Protein AF-A0A399FW21-F1 (afdb_monomer_lite)

Foldseek 3Di:
DDDDPPPDPPPDPPAFFEAEAEDQDPPVDQWDWDADPRHIYIYGHQQDFQLNVLVCCVPPPDPVVLVLCCQLLVQARSVDPPRGDPPGDRRDGPDPVSNVVSCVVVSHPYDPHDD

Radius of gyration: 17.46 Å; chains: 1; bounding box: 30×55×52 Å

Secondary structure (DSSP, 8-state):
----------------EEEEEEE---TT-SEEEEEETTEEEEEEETT-BHHHHHHHHHHHS-HHHHHHHHHHHT---TTSTT-S-TT--TTSBPPHHHHHHHHHTTSS-------

Structure (mmCIF, N/CA/C/O backbone):
data_AF-A0A399FW21-F1
#
_entry.id   AF-A0A399FW21-F1
#
loop_
_atom_site.group_PDB
_atom_site.id
_atom_site.type_symbol
_atom_site.label_atom_id
_atom_site.label_alt_id
_atom_site.label_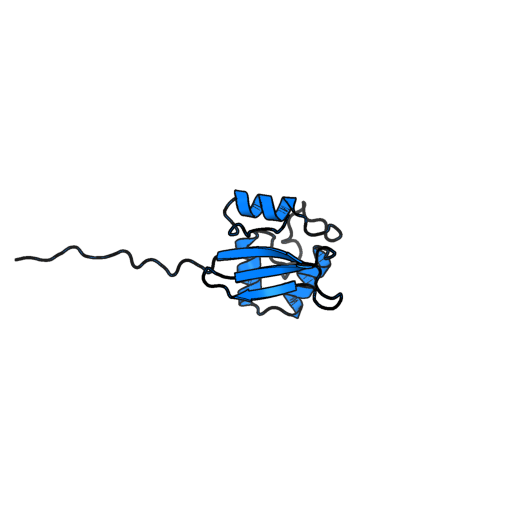comp_id
_atom_site.label_asym_id
_atom_site.label_entity_id
_atom_site.label_seq_id
_atom_site.pdbx_PDB_ins_code
_atom_site.Cartn_x
_atom_site.Cartn_y
_atom_site.Cartn_z
_atom_site.occupancy
_atom_site.B_iso_or_equiv
_atom_site.auth_seq_id
_atom_site.auth_comp_id
_atom_site.auth_asym_id
_atom_site.auth_atom_id
_atom_site.pdbx_PDB_model_num
ATOM 1 N N . MET A 1 1 ? 1.334 40.247 40.425 1.00 42.97 1 MET A N 1
ATOM 2 C CA . MET A 1 1 ? 1.085 40.407 38.975 1.00 42.97 1 MET A CA 1
ATOM 3 C C . MET A 1 1 ? 2.023 39.430 38.269 1.00 42.97 1 MET A C 1
ATOM 5 O O . MET A 1 1 ? 3.168 39.774 38.052 1.00 42.97 1 MET A O 1
ATOM 9 N N . SER A 1 2 ? 1.764 38.124 38.206 1.00 44.47 2 SER A N 1
ATOM 10 C CA . SER A 1 2 ? 0.692 37.383 37.513 1.00 44.47 2 SER A CA 1
ATOM 11 C C . SER A 1 2 ? 0.741 37.533 35.991 1.00 44.47 2 SER A C 1
ATOM 13 O O . SER A 1 2 ? -0.041 38.279 35.414 1.00 44.47 2 SER A O 1
ATOM 15 N N . THR A 1 3 ? 1.625 36.771 35.352 1.00 56.78 3 THR A N 1
ATOM 16 C CA . THR A 1 3 ? 1.476 36.315 33.963 1.00 56.78 3 THR A CA 1
ATOM 17 C C . THR A 1 3 ? 1.719 34.801 33.951 1.00 56.78 3 THR A C 1
ATOM 19 O O . THR A 1 3 ? 2.773 34.359 34.406 1.00 56.78 3 THR A O 1
ATOM 22 N N . PRO A 1 4 ? 0.749 33.970 33.526 1.00 50.66 4 PRO A N 1
ATOM 23 C CA . PRO A 1 4 ? 0.941 32.526 33.482 1.00 50.66 4 PRO A CA 1
ATOM 24 C C . PRO A 1 4 ? 1.743 32.131 32.230 1.00 50.66 4 PRO A C 1
ATOM 26 O O . PRO A 1 4 ? 1.442 32.619 31.138 1.00 50.66 4 PRO A O 1
ATOM 29 N N . PRO A 1 5 ? 2.716 31.207 32.326 1.00 53.09 5 PRO A N 1
ATOM 30 C CA . PRO A 1 5 ? 3.346 30.605 31.163 1.00 53.09 5 PRO A CA 1
ATOM 31 C C . PRO A 1 5 ? 2.470 29.434 30.710 1.00 53.09 5 PRO A C 1
ATOM 33 O O . PRO A 1 5 ? 2.707 28.285 31.070 1.00 53.09 5 PRO A O 1
ATOM 36 N N . HIS A 1 6 ? 1.395 29.705 29.975 1.00 48.47 6 HIS A N 1
ATOM 37 C CA . HIS A 1 6 ? 0.551 28.654 29.393 1.00 48.47 6 HIS A CA 1
ATOM 38 C C . HIS A 1 6 ? 0.570 28.738 27.871 1.00 48.47 6 HIS A C 1
ATOM 40 O O . HIS A 1 6 ? -0.436 28.975 27.211 1.00 48.47 6 HIS A O 1
ATOM 46 N N . GLY A 1 7 ? 1.751 28.495 27.305 1.00 39.47 7 GLY A N 1
ATOM 47 C CA . GLY A 1 7 ? 1.857 27.957 25.958 1.00 39.47 7 GLY A CA 1
ATOM 48 C C . GLY A 1 7 ? 1.716 26.443 26.039 1.00 39.47 7 GLY A C 1
ATOM 49 O O . GLY A 1 7 ? 2.719 25.738 26.083 1.00 39.47 7 GLY A O 1
ATOM 50 N N . HIS A 1 8 ? 0.483 25.930 26.098 1.00 46.22 8 HIS A N 1
ATOM 51 C CA . HIS A 1 8 ? 0.253 24.525 25.766 1.00 46.22 8 HIS A CA 1
ATOM 52 C C . HIS A 1 8 ? 0.874 24.279 24.382 1.00 46.22 8 HIS A C 1
ATOM 54 O O . HIS A 1 8 ? 0.539 25.026 23.454 1.00 46.22 8 HIS A O 1
ATOM 60 N N . PRO A 1 9 ? 1.745 23.270 24.194 1.00 44.41 9 PRO A N 1
ATOM 61 C CA . PRO A 1 9 ? 2.100 22.859 22.851 1.00 44.41 9 PRO A CA 1
ATOM 62 C C . PRO A 1 9 ? 0.785 22.459 22.190 1.00 44.41 9 PRO A C 1
ATOM 64 O O . PRO A 1 9 ? 0.135 21.503 22.619 1.00 44.41 9 PRO A O 1
ATOM 67 N N . ARG A 1 10 ? 0.340 23.244 21.199 1.00 46.41 10 ARG A N 1
ATOM 68 C CA . ARG A 1 10 ? -0.732 22.825 20.299 1.00 46.41 10 ARG A CA 1
ATOM 69 C C . ARG A 1 10 ? -0.277 21.474 19.786 1.00 46.41 10 ARG A C 1
ATOM 71 O O . ARG A 1 10 ? 0.714 21.409 19.066 1.00 46.41 10 ARG A O 1
ATOM 78 N N . ALA A 1 11 ? -0.929 20.407 20.240 1.00 44.94 11 ALA A N 1
ATOM 79 C CA . ALA A 1 11 ? -0.711 19.092 19.686 1.00 44.94 11 ALA A CA 1
ATOM 80 C C . ALA A 1 11 ? -0.946 19.256 18.188 1.00 44.94 11 ALA A C 1
ATOM 82 O O . ALA A 1 11 ? -2.081 19.496 17.770 1.00 44.94 11 ALA A O 1
ATOM 83 N N . SER A 1 12 ? 0.136 19.238 17.403 1.00 45.28 12 SER A N 1
ATOM 84 C CA . SER A 1 12 ? 0.043 19.177 15.953 1.00 45.28 12 SER A CA 1
ATOM 85 C C . SER A 1 12 ? -0.994 18.106 15.638 1.00 45.28 12 SER A C 1
ATOM 87 O O . SER A 1 12 ? -0.972 17.068 16.317 1.00 45.28 12 SER A O 1
ATOM 89 N N . PRO A 1 13 ? -1.930 18.338 14.700 1.00 45.75 13 PRO A N 1
ATOM 90 C CA . PRO A 1 13 ? -2.854 17.293 14.296 1.00 45.75 13 PRO A CA 1
ATOM 91 C C . PRO A 1 13 ? -1.994 16.078 13.975 1.00 45.75 13 PRO A C 1
ATOM 93 O O . PRO A 1 13 ? -1.162 16.131 13.071 1.00 45.75 13 PRO A O 1
ATOM 96 N N . ARG A 1 14 ? -2.087 15.040 14.820 1.00 56.56 14 ARG A N 1
ATOM 97 C CA . ARG A 1 14 ? -1.310 13.821 14.618 1.00 56.56 14 ARG A CA 1
ATOM 98 C C . ARG A 1 14 ? -1.645 13.392 13.192 1.00 56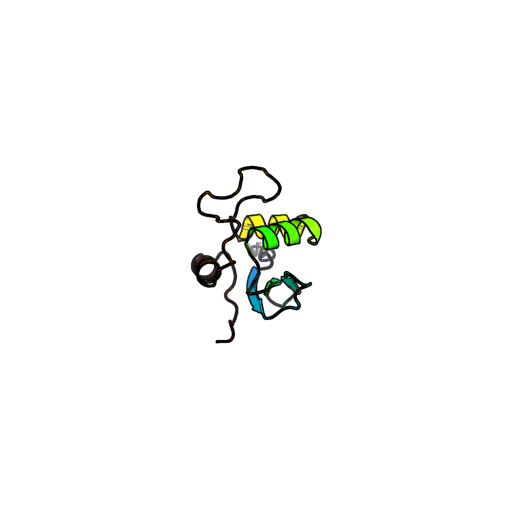.56 14 ARG A C 1
ATOM 100 O O . ARG A 1 14 ? -2.844 13.288 12.908 1.00 56.56 14 ARG A O 1
ATOM 107 N N . PRO A 1 15 ? -0.651 13.235 12.300 1.00 55.50 15 PRO A N 1
ATOM 108 C CA . PRO A 1 15 ? -0.935 12.875 10.922 1.00 55.50 15 PRO A CA 1
ATOM 109 C C . PRO A 1 15 ? -1.834 11.634 10.929 1.00 55.50 15 PRO A C 1
ATOM 111 O O . PRO A 1 15 ? -1.683 10.791 11.825 1.00 55.50 15 PRO A O 1
ATOM 114 N N . PRO A 1 16 ? -2.824 11.552 10.020 1.00 55.81 16 PRO A N 1
ATOM 115 C CA . PRO A 1 16 ? -3.716 10.406 9.963 1.00 55.81 16 PRO A CA 1
ATOM 116 C C . PRO A 1 16 ? -2.853 9.156 9.848 1.00 55.81 16 PRO A C 1
ATOM 118 O O . PRO A 1 16 ? -2.096 8.999 8.895 1.00 55.81 16 PRO A O 1
ATOM 121 N N . ARG A 1 17 ? -2.915 8.301 10.867 1.00 78.12 17 ARG A N 1
ATOM 122 C CA . ARG A 1 17 ? -2.058 7.127 10.924 1.00 78.12 17 ARG A CA 1
ATOM 123 C C . ARG A 1 17 ? -2.598 6.097 9.938 1.00 78.12 17 ARG A C 1
ATOM 125 O O . ARG A 1 17 ? -3.785 5.769 9.964 1.00 78.12 17 ARG A O 1
ATOM 132 N N . LEU A 1 18 ? -1.743 5.663 9.027 1.00 83.56 18 LEU A N 1
ATOM 133 C CA . LEU A 1 18 ? -2.076 4.674 8.016 1.00 83.56 18 LEU A CA 1
ATOM 134 C C . LEU A 1 18 ? -2.035 3.277 8.636 1.00 83.56 18 LEU A C 1
ATOM 136 O O . LEU A 1 18 ? -1.110 2.980 9.379 1.00 83.56 18 LEU A O 1
ATOM 140 N N . SER A 1 19 ? -2.987 2.422 8.299 1.00 86.31 19 SER A N 1
ATOM 141 C CA . SER A 1 19 ? -2.955 0.982 8.542 1.00 86.31 19 SER A CA 1
ATOM 142 C C . SER A 1 19 ? -3.126 0.253 7.218 1.00 86.31 19 SER A C 1
ATOM 144 O O . SER A 1 19 ? -3.799 0.759 6.317 1.00 86.31 19 SER A O 1
ATOM 146 N N . ILE A 1 20 ? -2.547 -0.939 7.102 1.00 86.06 20 ILE A N 1
ATOM 147 C CA . ILE A 1 20 ? -2.677 -1.787 5.916 1.00 86.06 20 ILE A CA 1
ATOM 148 C C . ILE A 1 20 ? -3.176 -3.156 6.357 1.00 86.06 20 ILE A C 1
ATOM 150 O O . ILE A 1 20 ? -2.726 -3.685 7.367 1.00 86.06 20 ILE A O 1
ATOM 154 N N . THR A 1 21 ? -4.117 -3.721 5.614 1.00 86.19 21 THR A N 1
ATOM 155 C CA . THR A 1 21 ? -4.579 -5.096 5.807 1.00 86.19 21 THR A CA 1
ATOM 156 C C . THR A 1 21 ? -4.875 -5.736 4.461 1.00 86.19 21 THR A C 1
ATOM 158 O O . THR A 1 21 ? -5.023 -5.026 3.463 1.00 86.19 21 THR A O 1
ATOM 161 N N . TYR A 1 22 ? -5.000 -7.059 4.432 1.00 83.94 22 TYR A N 1
ATOM 162 C CA . TYR A 1 22 ? -5.469 -7.761 3.247 1.00 83.94 22 TYR A CA 1
ATOM 163 C C . TYR A 1 22 ? -6.919 -8.213 3.374 1.00 83.94 22 TYR A C 1
ATOM 165 O O . TYR A 1 22 ? -7.442 -8.422 4.468 1.00 83.94 22 TYR A O 1
ATOM 173 N N . SER A 1 23 ? -7.583 -8.342 2.230 1.00 80.81 23 SER A N 1
ATOM 174 C CA . SER A 1 23 ? -8.924 -8.913 2.137 1.00 80.81 23 SER A CA 1
ATOM 175 C C . SER A 1 23 ? -9.131 -9.548 0.760 1.00 80.81 23 SER A C 1
ATOM 177 O O . SER A 1 23 ? -8.528 -9.079 -0.218 1.00 80.81 23 SER A O 1
ATOM 179 N N . PRO A 1 24 ? -9.999 -10.571 0.635 1.00 79.06 24 PRO A N 1
ATOM 180 C CA . PRO A 1 24 ? -10.448 -11.096 -0.651 1.00 79.06 24 PRO A CA 1
ATOM 181 C C . PRO A 1 24 ? -11.358 -10.080 -1.362 1.00 79.06 24 PRO A C 1
ATOM 183 O O . PRO A 1 24 ? -12.576 -10.235 -1.452 1.00 79.06 24 PRO A O 1
ATOM 186 N N . LEU A 1 25 ? -10.755 -8.998 -1.854 1.00 82.69 25 LEU A N 1
ATOM 187 C CA . LEU A 1 25 ? -11.430 -7.993 -2.665 1.00 82.69 25 LEU A CA 1
ATOM 188 C C . LEU A 1 25 ? -11.764 -8.559 -4.055 1.00 82.69 25 LEU A C 1
ATOM 190 O O . LEU A 1 25 ? -11.021 -9.405 -4.568 1.00 82.69 25 LEU A O 1
ATOM 194 N N . PRO A 1 26 ? -12.838 -8.072 -4.706 1.00 82.44 26 PRO A N 1
ATOM 195 C CA . PRO A 1 26 ? -13.160 -8.461 -6.072 1.00 82.44 26 PRO A CA 1
ATOM 196 C C . PRO A 1 26 ? -11.967 -8.282 -7.033 1.00 82.44 26 PRO A C 1
ATOM 198 O O . PRO A 1 26 ? -11.172 -7.355 -6.861 1.00 82.44 26 PRO A O 1
ATOM 201 N N . PRO A 1 27 ? -11.851 -9.087 -8.107 1.00 78.31 27 PRO A N 1
ATOM 202 C CA . PRO A 1 27 ? -10.732 -9.001 -9.056 1.00 78.31 27 PRO A CA 1
ATOM 203 C C . PRO A 1 27 ? -10.557 -7.631 -9.732 1.00 78.31 27 PRO A C 1
ATOM 205 O O . PRO A 1 27 ? -9.467 -7.294 -10.187 1.00 78.31 27 PRO A O 1
ATOM 208 N N . CYS A 1 28 ? -11.609 -6.817 -9.786 1.00 80.50 28 CYS A N 1
ATOM 209 C CA . CYS A 1 28 ? -11.557 -5.466 -10.345 1.00 80.50 28 CYS A CA 1
ATOM 210 C C . CYS A 1 28 ? -11.171 -4.393 -9.313 1.00 80.50 28 CYS A C 1
ATOM 212 O O . CYS A 1 28 ? -10.967 -3.244 -9.688 1.00 80.50 28 CYS A O 1
ATOM 214 N N . VAL A 1 29 ? -11.079 -4.748 -8.026 1.00 82.38 29 VAL A N 1
ATOM 215 C CA . VAL A 1 29 ? -10.773 -3.828 -6.925 1.00 82.38 29 VAL A CA 1
ATOM 216 C C . VAL A 1 29 ? -9.392 -4.182 -6.360 1.00 82.38 29 VAL A C 1
ATOM 218 O O . VAL A 1 29 ? -9.266 -5.149 -5.607 1.00 82.38 29 VAL A O 1
ATOM 221 N N . PRO A 1 30 ? -8.330 -3.450 -6.740 1.00 81.12 30 PRO A N 1
ATOM 222 C CA . PRO A 1 30 ? -6.974 -3.735 -6.272 1.00 81.12 30 PRO A CA 1
ATOM 223 C C . PRO A 1 30 ? -6.783 -3.359 -4.797 1.00 81.12 30 PRO A C 1
ATOM 225 O O . PRO A 1 30 ? -6.136 -4.089 -4.049 1.00 81.12 30 PRO A O 1
ATOM 228 N N . PHE A 1 31 ? -7.383 -2.250 -4.363 1.00 84.94 31 PHE A N 1
ATOM 229 C CA . PHE A 1 31 ? -7.374 -1.812 -2.975 1.00 84.94 31 PHE A CA 1
ATOM 230 C C . PHE A 1 31 ? -8.643 -1.028 -2.628 1.00 84.94 31 PHE A C 1
ATOM 232 O O . PHE A 1 31 ? -9.364 -0.555 -3.508 1.00 84.94 31 PHE A O 1
ATOM 239 N N . LEU A 1 32 ? -8.894 -0.863 -1.333 1.00 86.81 32 LEU A N 1
ATOM 240 C CA . LEU A 1 32 ? -9.996 -0.077 -0.792 1.00 86.81 32 LEU A CA 1
ATOM 241 C C . LEU A 1 32 ? -9.464 0.836 0.314 1.00 86.81 32 LEU A C 1
ATOM 243 O O . LEU A 1 32 ? -8.844 0.367 1.268 1.00 86.81 32 LEU A O 1
ATOM 247 N N . LEU A 1 33 ? -9.696 2.142 0.181 1.00 86.69 33 LEU A N 1
ATOM 248 C CA . LEU A 1 33 ? -9.299 3.133 1.177 1.00 86.69 33 LEU A CA 1
ATOM 249 C C . LEU A 1 33 ? -10.489 3.459 2.081 1.00 86.69 33 LEU A C 1
ATOM 251 O O . LEU A 1 33 ? -11.507 3.971 1.620 1.00 86.69 33 LEU A O 1
ATOM 255 N N . THR A 1 34 ? -10.350 3.190 3.375 1.00 86.06 34 THR A N 1
ATOM 256 C CA . THR A 1 34 ? -11.396 3.441 4.372 1.00 86.06 34 THR A CA 1
ATOM 257 C C . THR A 1 34 ? -10.902 4.436 5.410 1.00 86.06 34 THR A C 1
ATOM 259 O O . THR A 1 34 ? -9.850 4.250 6.021 1.00 86.06 34 THR A O 1
ATOM 262 N N . ARG A 1 35 ? -11.673 5.497 5.654 1.00 82.69 35 ARG A N 1
ATOM 263 C CA . ARG A 1 35 ? -11.399 6.426 6.756 1.00 82.69 35 ARG A CA 1
ATOM 264 C C . ARG A 1 35 ? -11.926 5.839 8.064 1.00 82.69 35 ARG A C 1
ATOM 266 O O . ARG A 1 35 ? -13.070 5.404 8.132 1.00 82.69 35 ARG A O 1
ATOM 273 N N . HIS A 1 36 ? -11.112 5.865 9.112 1.00 76.56 36 HIS A N 1
ATOM 274 C CA . HIS A 1 36 ? -11.458 5.362 10.439 1.00 76.56 36 HIS A CA 1
ATOM 275 C C . HIS A 1 36 ? -11.163 6.417 11.520 1.00 76.56 36 HIS A C 1
ATOM 277 O O . HIS A 1 36 ? -10.433 7.379 11.281 1.00 76.56 36 HIS A O 1
ATOM 283 N N . ARG A 1 37 ? -11.690 6.237 12.743 1.00 72.31 37 ARG A N 1
ATOM 284 C CA . ARG A 1 37 ? -11.525 7.197 13.861 1.00 72.31 37 ARG A CA 1
ATOM 285 C C . ARG A 1 37 ? -10.064 7.495 14.234 1.00 72.31 37 ARG A C 1
ATOM 287 O O . ARG A 1 37 ? -9.799 8.491 14.894 1.00 72.31 37 ARG A O 1
ATOM 294 N N . TYR A 1 38 ? -9.136 6.630 13.824 1.00 72.00 38 TYR A N 1
ATOM 295 C CA . TYR A 1 38 ? -7.705 6.723 14.132 1.00 72.00 38 TYR A CA 1
ATOM 296 C C . TYR A 1 38 ? -6.815 7.064 12.931 1.00 72.00 38 TYR A C 1
ATOM 298 O O . TYR A 1 38 ? -5.611 7.234 13.109 1.00 72.00 38 TYR A O 1
ATOM 306 N N . GLY A 1 39 ? -7.386 7.192 11.731 1.00 81.81 39 GLY A N 1
ATOM 307 C CA . GLY A 1 39 ? -6.621 7.454 10.517 1.00 81.81 39 GLY A CA 1
ATOM 308 C C . GLY A 1 39 ? -7.233 6.793 9.290 1.00 81.81 39 GLY A C 1
ATOM 309 O O . GLY A 1 39 ? -8.446 6.864 9.086 1.00 81.81 39 GLY A O 1
ATOM 310 N N . MET A 1 40 ? -6.398 6.176 8.462 1.00 86.50 40 MET A N 1
ATOM 311 C CA . MET A 1 40 ? -6.817 5.556 7.204 1.00 86.50 40 MET A CA 1
ATOM 312 C C . MET A 1 40 ? -6.401 4.097 7.159 1.00 86.50 40 MET A C 1
ATOM 314 O O . MET A 1 40 ? -5.289 3.761 7.540 1.00 86.50 40 MET A O 1
ATOM 318 N N . LEU A 1 41 ? -7.293 3.244 6.674 1.00 87.06 41 LEU A N 1
ATOM 319 C CA . LEU A 1 41 ? -7.034 1.838 6.417 1.00 87.06 41 LEU A CA 1
ATOM 320 C C . LEU A 1 41 ? -6.983 1.614 4.910 1.00 87.06 41 LEU A C 1
ATOM 322 O O . LEU A 1 41 ? -7.955 1.909 4.211 1.00 87.06 41 LEU A O 1
ATOM 326 N N . ILE A 1 42 ? -5.882 1.053 4.427 1.00 87.44 42 ILE A N 1
ATOM 327 C CA . ILE A 1 42 ? -5.786 0.502 3.080 1.00 87.44 42 ILE A CA 1
ATOM 328 C C . ILE A 1 42 ? -6.001 -0.997 3.175 1.00 87.44 42 ILE A C 1
ATOM 330 O O . ILE A 1 42 ? -5.226 -1.719 3.793 1.00 87.44 42 ILE A O 1
ATOM 334 N N . THR A 1 43 ? -7.071 -1.460 2.548 1.00 88.06 43 THR A N 1
ATOM 335 C CA . THR A 1 43 ? -7.304 -2.884 2.332 1.00 88.06 43 THR A CA 1
ATOM 336 C C . THR A 1 43 ? -6.743 -3.242 0.968 1.00 88.06 43 THR A C 1
ATOM 338 O O . THR A 1 43 ? -7.248 -2.744 -0.033 1.00 88.06 43 THR A O 1
ATOM 341 N N . VAL A 1 44 ? -5.701 -4.061 0.913 1.00 85.69 44 VAL A N 1
ATOM 342 C CA . VAL A 1 44 ? -5.064 -4.519 -0.327 1.00 85.69 44 VAL A CA 1
ATOM 343 C C . VAL A 1 44 ? -5.613 -5.897 -0.687 1.00 85.69 44 VAL A C 1
ATOM 345 O O . VAL A 1 44 ? -5.896 -6.717 0.186 1.00 85.69 44 VAL A O 1
ATOM 348 N N . ARG A 1 45 ? -5.776 -6.187 -1.976 1.00 84.81 45 ARG A N 1
ATOM 349 C CA . ARG A 1 45 ? -6.111 -7.544 -2.414 1.00 84.81 45 ARG A CA 1
ATOM 350 C C . ARG A 1 45 ? -4.907 -8.474 -2.228 1.00 84.81 45 ARG A C 1
ATOM 352 O O . ARG A 1 45 ? -3.824 -8.174 -2.709 1.00 84.81 45 ARG A O 1
ATOM 359 N N . GLU A 1 46 ? -5.106 -9.639 -1.618 1.00 77.69 46 GLU A N 1
ATOM 360 C CA . GLU A 1 46 ? -4.031 -10.615 -1.324 1.00 77.69 46 GLU A CA 1
ATOM 361 C C . GLU A 1 46 ? -3.231 -11.086 -2.550 1.00 77.69 46 GLU A C 1
ATOM 363 O O . GLU A 1 46 ? -2.070 -11.475 -2.446 1.00 77.69 46 GLU A O 1
ATOM 368 N N . SER A 1 47 ? -3.846 -11.077 -3.733 1.00 79.06 47 SER A N 1
ATOM 369 C CA . SER A 1 47 ? -3.200 -11.496 -4.979 1.00 79.06 47 SER A CA 1
ATOM 370 C C . SER A 1 47 ? -2.460 -10.374 -5.709 1.00 79.06 47 SER A C 1
ATOM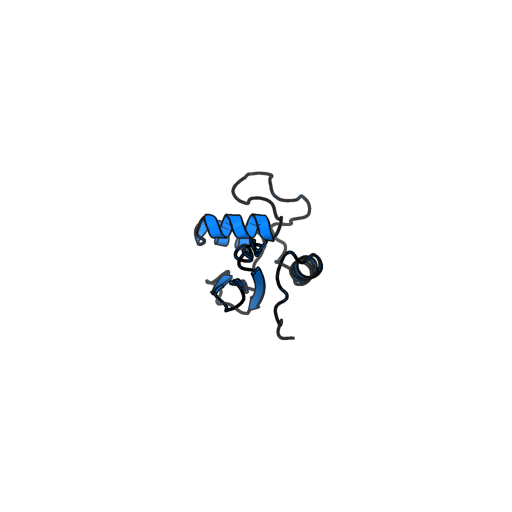 372 O O . SER A 1 47 ? -1.949 -10.613 -6.801 1.00 79.06 47 SER A O 1
ATOM 374 N N . LEU A 1 48 ? -2.446 -9.158 -5.159 1.00 80.06 48 LEU A N 1
ATOM 375 C CA . LEU A 1 48 ? -1.905 -7.983 -5.829 1.00 80.06 48 LEU A CA 1
ATOM 376 C C . LEU A 1 48 ? -0.372 -7.986 -5.791 1.00 80.06 48 LEU A C 1
ATOM 378 O O . LEU A 1 48 ? 0.236 -8.094 -4.723 1.00 80.06 48 LEU A O 1
ATOM 382 N N . THR A 1 49 ? 0.248 -7.845 -6.961 1.00 83.62 49 THR A N 1
ATOM 383 C CA . THR A 1 49 ? 1.697 -7.621 -7.060 1.00 83.62 49 THR A CA 1
ATOM 384 C C . THR A 1 49 ? 2.042 -6.162 -6.778 1.00 83.62 49 THR A C 1
ATOM 386 O O . THR A 1 49 ? 1.181 -5.284 -6.898 1.00 83.62 49 THR A O 1
ATOM 389 N N . TYR A 1 50 ? 3.299 -5.872 -6.441 1.00 76.44 50 TYR A N 1
ATOM 390 C CA . TYR A 1 50 ? 3.758 -4.491 -6.266 1.00 76.44 50 TYR A CA 1
ATOM 391 C C . TYR A 1 50 ? 3.542 -3.645 -7.524 1.00 76.44 50 TYR A C 1
ATOM 393 O O . TYR A 1 50 ? 3.083 -2.509 -7.415 1.00 76.44 50 TYR A O 1
ATOM 401 N N . ALA A 1 51 ? 3.779 -4.195 -8.720 1.00 78.56 51 ALA A N 1
ATOM 402 C CA . ALA A 1 51 ? 3.505 -3.492 -9.974 1.00 78.56 51 ALA A CA 1
ATOM 403 C C . ALA A 1 51 ? 2.021 -3.124 -10.121 1.00 78.56 51 ALA A C 1
ATOM 405 O O . ALA A 1 51 ? 1.690 -1.988 -10.463 1.00 78.56 51 ALA A O 1
ATOM 406 N N . GLN A 1 52 ? 1.120 -4.061 -9.814 1.00 82.44 52 GLN A N 1
ATOM 407 C CA . GLN A 1 52 ? -0.322 -3.816 -9.864 1.00 82.44 52 GLN A CA 1
ATOM 408 C C . GLN A 1 52 ? -0.777 -2.827 -8.785 1.00 82.44 52 GLN A C 1
ATOM 410 O O . GLN A 1 52 ? -1.652 -2.003 -9.044 1.00 82.44 52 GLN A O 1
ATOM 415 N N . ALA A 1 53 ? -0.188 -2.888 -7.589 1.00 79.62 53 ALA A N 1
ATOM 416 C CA . ALA A 1 53 ? -0.456 -1.948 -6.507 1.00 79.62 53 ALA A CA 1
ATOM 417 C C . ALA A 1 53 ? -0.038 -0.527 -6.894 1.00 79.62 53 ALA A C 1
ATOM 419 O O . ALA A 1 53 ? -0.826 0.406 -6.759 1.00 79.62 53 ALA A O 1
ATOM 420 N N . THR A 1 54 ? 1.165 -0.379 -7.444 1.00 78.75 54 THR A N 1
ATOM 421 C CA . THR A 1 54 ? 1.692 0.887 -7.949 1.00 78.75 54 THR A CA 1
ATOM 422 C C . THR A 1 54 ? 0.820 1.460 -9.063 1.00 78.75 54 THR A C 1
ATOM 424 O O . THR A 1 54 ? 0.398 2.611 -8.968 1.00 78.75 54 THR A O 1
ATOM 427 N N . ASP A 1 55 ? 0.512 0.673 -10.099 1.00 82.81 55 ASP A N 1
ATOM 428 C CA . ASP A 1 55 ? -0.322 1.123 -11.222 1.00 82.81 55 ASP A CA 1
ATOM 429 C C . ASP A 1 55 ? -1.714 1.559 -10.742 1.00 82.81 55 ASP A C 1
ATOM 431 O O . ASP A 1 55 ? -2.209 2.625 -11.118 1.00 82.81 55 ASP A O 1
ATOM 435 N N . ALA A 1 56 ? -2.316 0.786 -9.836 1.00 81.75 56 ALA A N 1
ATOM 436 C CA . ALA A 1 56 ? -3.596 1.131 -9.239 1.00 81.75 56 ALA A CA 1
ATOM 437 C C . ALA A 1 56 ? -3.520 2.425 -8.411 1.00 81.75 56 ALA A C 1
ATOM 439 O O . ALA A 1 56 ? -4.401 3.278 -8.528 1.00 81.75 56 ALA A O 1
ATOM 440 N N . CYS A 1 57 ? -2.483 2.601 -7.589 1.00 80.69 57 CYS A N 1
ATOM 441 C CA . CYS A 1 57 ? -2.286 3.825 -6.814 1.00 80.69 57 CYS A CA 1
ATOM 442 C C . CYS A 1 57 ? -2.151 5.043 -7.734 1.00 80.69 57 CYS A C 1
ATOM 444 O O . CYS A 1 57 ? -2.838 6.039 -7.529 1.00 80.69 57 CYS A O 1
ATOM 446 N N . LEU A 1 58 ? -1.330 4.948 -8.780 1.00 80.50 58 LEU A N 1
ATOM 447 C CA . LEU A 1 58 ? -1.101 6.047 -9.717 1.00 80.50 58 LEU A CA 1
ATOM 448 C C . LEU A 1 58 ? -2.352 6.431 -10.514 1.00 80.50 58 LEU A C 1
ATOM 450 O O . LEU A 1 58 ? -2.577 7.613 -10.763 1.00 80.50 58 LEU A O 1
ATOM 454 N N . ARG A 1 59 ? -3.163 5.452 -10.930 1.00 82.56 59 ARG A N 1
ATOM 455 C CA . ARG A 1 59 ? -4.346 5.711 -11.768 1.00 82.56 59 ARG A CA 1
ATOM 456 C C . ARG A 1 59 ? -5.573 6.168 -10.980 1.00 82.56 59 ARG A C 1
ATOM 458 O O . ARG A 1 59 ? -6.361 6.947 -11.507 1.00 82.56 59 ARG A O 1
ATOM 465 N N . TRP A 1 60 ? -5.778 5.647 -9.770 1.00 80.06 60 TRP A N 1
ATOM 466 C CA . TRP A 1 60 ? -7.066 5.762 -9.068 1.00 80.06 60 TRP A CA 1
ATOM 467 C C . TRP A 1 60 ? -7.002 6.642 -7.823 1.00 80.06 60 TRP A C 1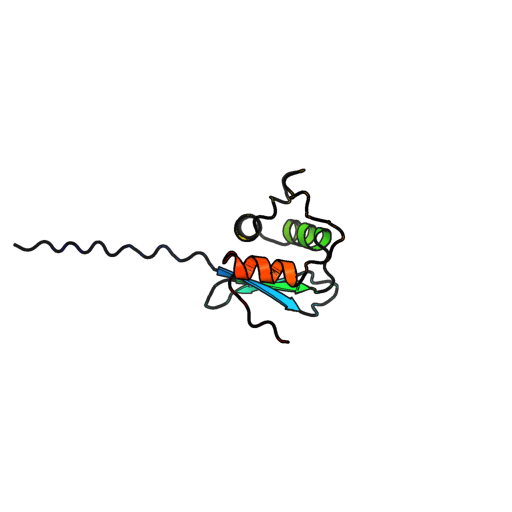
ATOM 469 O O . TRP A 1 60 ? -8.043 7.055 -7.309 1.00 80.06 60 TRP A O 1
ATOM 479 N N . MET A 1 61 ? -5.805 6.916 -7.306 1.00 83.69 61 MET A N 1
ATOM 480 C CA . MET A 1 61 ? -5.639 7.637 -6.053 1.00 83.69 61 MET A CA 1
ATOM 481 C C . MET A 1 61 ? -5.366 9.122 -6.291 1.00 83.69 61 MET A C 1
ATOM 483 O O . MET A 1 61 ? -4.707 9.515 -7.249 1.00 83.69 61 MET 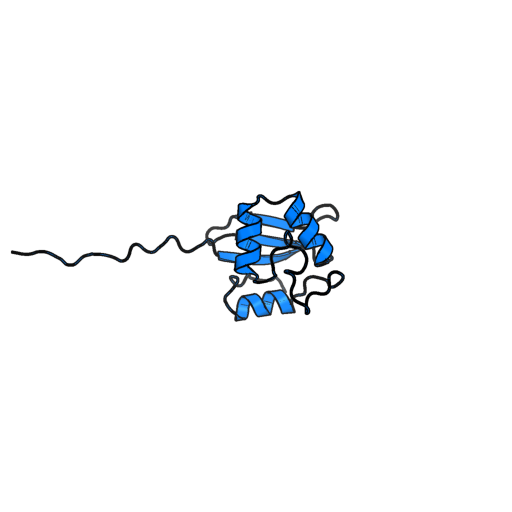A O 1
ATOM 487 N N . GLN A 1 62 ? -5.872 9.970 -5.395 1.00 81.50 62 GLN A N 1
ATOM 488 C CA . GLN A 1 62 ? -5.573 11.399 -5.451 1.00 81.50 62 GLN A CA 1
ATOM 489 C C . GLN A 1 62 ? -4.083 11.646 -5.160 1.00 81.50 62 GLN A C 1
ATOM 491 O O . GLN A 1 62 ? -3.536 10.976 -4.280 1.00 81.50 62 GLN A O 1
ATOM 496 N N . PRO A 1 63 ? -3.441 12.641 -5.802 1.00 79.19 63 PRO A N 1
ATOM 497 C CA . PRO A 1 63 ? -2.006 12.890 -5.652 1.00 79.19 63 PRO A CA 1
ATOM 498 C C . PRO A 1 63 ? -1.530 12.981 -4.195 1.00 79.19 63 PRO A C 1
ATOM 500 O O . PRO A 1 63 ? -0.586 12.296 -3.825 1.00 79.19 63 PRO A O 1
ATOM 503 N N . GLY A 1 64 ? -2.249 13.708 -3.331 1.00 78.38 64 GLY A N 1
ATOM 504 C CA . GLY A 1 64 ? -1.855 13.856 -1.923 1.00 78.38 64 GLY A CA 1
ATOM 505 C C . GLY A 1 64 ? -1.940 12.570 -1.087 1.00 78.38 64 GLY A C 1
ATOM 506 O O . GLY A 1 64 ? -1.284 12.459 -0.056 1.00 78.38 64 GLY A O 1
ATOM 507 N N . LEU A 1 65 ? -2.731 11.581 -1.517 1.00 77.12 65 LEU A N 1
ATOM 508 C CA . LEU A 1 65 ? -2.760 10.256 -0.889 1.00 77.12 65 LEU A CA 1
ATOM 509 C C . LEU A 1 65 ? -1.609 9.373 -1.383 1.00 77.12 65 LEU A C 1
ATOM 511 O O . LEU A 1 65 ? -1.083 8.584 -0.603 1.00 77.12 65 LEU A O 1
ATOM 515 N N . VAL A 1 66 ? -1.200 9.534 -2.646 1.00 81.12 66 VAL A N 1
ATOM 516 C CA . VAL A 1 66 ? 0.012 8.896 -3.178 1.00 81.12 66 VAL A CA 1
ATOM 517 C C . VAL A 1 66 ? 1.235 9.416 -2.430 1.00 81.12 66 VAL A C 1
ATOM 519 O O . VAL A 1 66 ? 2.027 8.608 -1.960 1.00 81.12 66 VAL A O 1
ATOM 522 N N . ASP A 1 67 ? 1.341 10.734 -2.239 1.00 81.12 67 ASP A N 1
ATOM 523 C CA . ASP A 1 67 ? 2.437 11.351 -1.480 1.00 81.12 67 ASP A CA 1
ATOM 524 C C . ASP A 1 67 ? 2.491 10.799 -0.048 1.00 81.12 67 ASP A C 1
ATOM 526 O O . ASP A 1 67 ? 3.529 10.312 0.397 1.00 81.12 67 ASP A O 1
ATOM 530 N N . LEU A 1 68 ? 1.342 10.753 0.640 1.00 78.62 68 LEU A N 1
ATOM 531 C CA . LEU A 1 68 ? 1.256 10.165 1.976 1.00 78.62 68 LEU A CA 1
ATOM 532 C C . LEU A 1 68 ? 1.721 8.703 1.997 1.00 78.62 68 LEU A C 1
ATOM 534 O O . LEU A 1 68 ? 2.388 8.294 2.947 1.00 78.62 68 LEU A O 1
ATOM 538 N N . LEU A 1 69 ? 1.359 7.901 0.994 1.00 79.00 69 LEU A N 1
ATOM 539 C CA . LEU A 1 69 ? 1.786 6.506 0.922 1.00 79.00 69 LEU A CA 1
ATOM 540 C C . LEU A 1 69 ? 3.282 6.372 0.691 1.00 79.00 69 LEU A C 1
ATOM 542 O O . LEU A 1 69 ? 3.921 5.572 1.367 1.00 79.00 69 LEU A O 1
ATOM 546 N N . VAL A 1 70 ? 3.838 7.151 -0.230 1.00 80.19 70 VAL A N 1
ATOM 547 C CA . VAL A 1 70 ? 5.276 7.155 -0.507 1.00 80.19 70 VAL A CA 1
ATOM 548 C C . VAL A 1 70 ? 6.051 7.512 0.758 1.00 80.19 70 VAL A C 1
ATOM 550 O O . VAL A 1 70 ? 6.955 6.767 1.142 1.00 80.19 70 VAL A O 1
ATOM 553 N N . ASP A 1 71 ? 5.638 8.573 1.453 1.00 79.12 71 ASP A N 1
ATOM 554 C CA . ASP A 1 71 ? 6.269 9.027 2.694 1.00 79.12 71 ASP A CA 1
ATOM 555 C C . ASP A 1 71 ? 6.143 7.989 3.814 1.00 79.12 71 ASP A C 1
ATOM 557 O O . ASP A 1 71 ? 7.111 7.680 4.513 1.00 79.12 71 ASP A O 1
ATOM 561 N N . THR A 1 72 ? 4.948 7.417 3.978 1.00 74.88 72 THR A N 1
ATOM 562 C CA . THR A 1 72 ? 4.670 6.469 5.063 1.00 74.88 72 THR A CA 1
ATOM 563 C C . THR A 1 72 ? 5.406 5.149 4.847 1.00 74.88 72 THR A C 1
ATOM 565 O O . THR A 1 72 ? 6.032 4.614 5.763 1.00 74.88 72 THR A O 1
ATOM 568 N N . LEU A 1 73 ? 5.353 4.612 3.630 1.00 74.69 73 LEU A N 1
ATOM 569 C CA . LEU A 1 73 ? 5.911 3.300 3.317 1.00 74.69 73 LEU A CA 1
ATOM 570 C C . LEU A 1 73 ? 7.418 3.370 3.047 1.00 74.69 73 LEU A C 1
ATOM 572 O O . LEU A 1 73 ? 8.107 2.373 3.238 1.00 74.69 73 LEU A O 1
ATOM 576 N N . GLY A 1 74 ? 7.946 4.535 2.655 1.00 71.88 74 GLY A N 1
ATOM 577 C CA . GLY A 1 74 ? 9.363 4.708 2.329 1.00 71.88 74 GLY A CA 1
ATOM 578 C C . GLY A 1 74 ? 9.795 3.878 1.123 1.00 71.88 74 GLY A C 1
ATOM 579 O O . GLY A 1 74 ? 10.892 3.338 1.111 1.00 71.88 74 GLY A O 1
ATOM 580 N N . VAL A 1 75 ? 8.904 3.714 0.145 1.00 69.44 75 VAL A N 1
ATOM 581 C CA . VAL A 1 75 ? 9.048 2.741 -0.954 1.00 69.44 75 VAL A CA 1
ATOM 582 C C . VAL A 1 75 ? 9.636 3.329 -2.237 1.00 69.44 75 VAL A C 1
ATOM 584 O O . VAL A 1 75 ? 9.845 2.611 -3.213 1.00 69.44 75 VAL A O 1
ATOM 587 N N . GLY A 1 76 ? 9.965 4.621 -2.212 1.00 72.06 76 GLY A N 1
ATOM 588 C CA . GLY A 1 76 ? 10.299 5.388 -3.407 1.00 72.06 76 GLY A CA 1
ATOM 589 C C . GLY A 1 76 ? 9.043 5.907 -4.104 1.00 72.06 76 GLY A C 1
ATOM 590 O O . GLY A 1 76 ? 7.962 5.330 -3.987 1.00 72.06 76 GLY A O 1
ATOM 591 N N . ASP A 1 77 ? 9.167 7.045 -4.788 1.00 78.38 77 ASP A N 1
ATOM 592 C CA . ASP A 1 77 ? 8.044 7.657 -5.497 1.00 78.38 77 ASP A CA 1
ATOM 593 C C . ASP A 1 77 ? 7.788 6.934 -6.829 1.00 78.38 77 ASP A C 1
ATOM 595 O O . ASP A 1 77 ? 8.597 7.080 -7.751 1.00 78.38 77 ASP A O 1
ATOM 599 N N . PRO A 1 78 ? 6.654 6.233 -6.999 1.00 73.38 78 PRO A N 1
ATOM 600 C CA . PRO A 1 78 ? 6.365 5.473 -8.208 1.00 73.38 78 PRO A CA 1
ATOM 601 C C . PRO A 1 78 ? 6.304 6.308 -9.495 1.00 73.38 78 PRO A C 1
ATOM 603 O O . PRO A 1 78 ? 6.365 5.750 -10.590 1.00 73.38 78 PRO A O 1
ATOM 606 N N . ARG A 1 79 ? 6.177 7.635 -9.387 1.00 77.50 79 ARG A N 1
ATOM 607 C CA . ARG A 1 79 ? 6.171 8.571 -10.522 1.00 77.50 79 ARG A CA 1
ATOM 608 C C . ARG A 1 79 ? 7.576 8.881 -11.035 1.00 77.50 79 ARG A C 1
ATOM 610 O O . ARG A 1 79 ? 7.714 9.373 -12.152 1.00 77.50 79 ARG A O 1
ATOM 617 N N . VAL A 1 80 ? 8.605 8.635 -10.223 1.00 80.62 80 VAL A N 1
ATOM 618 C CA . VAL A 1 80 ? 10.003 8.948 -10.532 1.00 80.62 80 VAL A CA 1
ATOM 619 C C . VAL A 1 80 ? 10.718 7.664 -10.964 1.00 80.62 80 VAL A C 1
ATOM 621 O O . VAL A 1 80 ? 10.925 6.774 -10.138 1.00 80.62 80 VAL A O 1
ATOM 624 N N . PRO A 1 81 ? 11.130 7.536 -12.238 1.00 73.00 81 PRO A N 1
ATOM 625 C CA . PRO A 1 81 ? 11.879 6.370 -12.693 1.00 73.00 81 PRO A CA 1
ATOM 626 C C . PRO A 1 81 ? 13.159 6.170 -11.869 1.00 73.00 81 PRO A C 1
ATOM 628 O O . PRO A 1 81 ? 13.950 7.097 -11.712 1.00 73.00 81 PRO A O 1
ATOM 631 N N . GLY A 1 82 ? 13.366 4.958 -11.346 1.00 70.19 82 GLY A N 1
ATOM 632 C CA . GLY A 1 82 ? 14.553 4.606 -10.555 1.00 70.19 82 GLY A CA 1
ATOM 633 C C . GLY A 1 82 ? 14.511 5.006 -9.075 1.00 70.19 82 GLY A C 1
ATOM 634 O O . GLY A 1 82 ? 15.493 4.792 -8.373 1.00 70.19 82 GLY A O 1
ATOM 635 N N . SER A 1 83 ? 13.398 5.557 -8.582 1.00 75.50 83 SER A N 1
ATOM 636 C CA . SER A 1 83 ? 13.208 5.846 -7.150 1.00 75.50 83 SER A CA 1
ATOM 637 C C . SER A 1 83 ? 12.929 4.594 -6.309 1.00 75.50 83 SER A C 1
ATOM 639 O O . SER A 1 83 ? 13.098 4.624 -5.091 1.00 75.50 83 SER A O 1
ATOM 641 N N . PHE A 1 84 ? 12.474 3.512 -6.950 1.00 69.00 84 PHE A N 1
ATOM 642 C CA . PHE A 1 84 ? 12.161 2.258 -6.285 1.00 69.00 84 PHE A CA 1
ATOM 643 C C . PHE A 1 84 ? 13.413 1.640 -5.688 1.00 69.00 84 PHE A C 1
ATOM 645 O O . PHE A 1 84 ? 14.477 1.587 -6.309 1.00 69.00 84 PHE A O 1
ATOM 652 N N . HIS A 1 85 ? 13.269 1.128 -4.473 1.00 66.25 85 HIS A N 1
ATOM 653 C CA . HIS A 1 85 ? 14.372 0.457 -3.823 1.00 66.25 85 HIS A CA 1
ATOM 654 C C . HIS A 1 85 ? 14.765 -0.839 -4.557 1.00 66.25 85 HIS A C 1
ATOM 656 O O . HIS A 1 85 ? 13.894 -1.589 -4.984 1.00 66.25 85 HIS A O 1
ATOM 662 N N . PRO A 1 86 ? 16.062 -1.189 -4.621 1.00 59.31 86 PRO A N 1
ATOM 663 C CA . PRO A 1 86 ? 16.543 -2.376 -5.339 1.00 59.31 86 PRO A CA 1
ATOM 664 C C . PRO A 1 86 ? 16.072 -3.720 -4.751 1.00 59.31 86 PRO A C 1
ATOM 666 O O . PRO A 1 86 ? 16.270 -4.757 -5.370 1.00 59.31 86 PRO A O 1
ATOM 669 N N . TRP A 1 87 ? 15.458 -3.718 -3.564 1.00 64.88 87 TRP A N 1
ATOM 670 C CA . TRP A 1 87 ? 14.827 -4.894 -2.952 1.00 64.88 87 TRP A CA 1
ATOM 671 C C . TRP A 1 87 ? 13.336 -5.040 -3.310 1.00 64.88 87 TRP A C 1
ATOM 673 O O . TRP A 1 87 ? 12.681 -5.956 -2.816 1.00 64.88 87 TRP A O 1
ATOM 683 N N . TRP A 1 88 ? 12.790 -4.146 -4.143 1.00 67.81 88 TRP A N 1
ATOM 684 C CA . TRP A 1 88 ? 11.439 -4.257 -4.688 1.00 67.81 88 TRP A CA 1
ATOM 685 C C . TRP A 1 88 ? 11.439 -5.119 -5.946 1.00 67.81 88 TRP A C 1
ATOM 687 O O . TRP A 1 88 ? 11.925 -4.705 -6.996 1.00 67.81 88 TRP A O 1
ATOM 697 N N . ASP A 1 89 ? 10.842 -6.300 -5.837 1.00 74.19 89 ASP A N 1
ATOM 698 C CA . ASP A 1 89 ? 10.482 -7.114 -6.991 1.00 74.19 89 ASP A CA 1
ATOM 699 C C . ASP A 1 89 ? 9.054 -6.732 -7.443 1.00 74.19 89 ASP A C 1
ATOM 701 O O . ASP A 1 89 ? 8.107 -6.903 -6.668 1.00 74.19 89 ASP A O 1
ATOM 705 N N . PRO A 1 90 ? 8.869 -6.180 -8.658 1.00 72.56 90 PRO A N 1
ATOM 706 C CA . PRO A 1 90 ? 7.558 -5.764 -9.161 1.00 72.56 90 PRO A CA 1
ATOM 707 C C . PRO A 1 90 ? 6.553 -6.919 -9.276 1.00 72.56 90 PRO A C 1
ATOM 709 O O . PRO A 1 90 ? 5.343 -6.680 -9.163 1.00 72.56 90 PRO A O 1
ATOM 712 N N . ASP A 1 91 ? 7.038 -8.146 -9.472 1.00 80.19 91 ASP A N 1
ATOM 713 C CA . ASP A 1 91 ? 6.220 -9.354 -9.588 1.00 80.19 91 ASP A CA 1
ATOM 714 C C . ASP A 1 91 ? 5.958 -10.014 -8.230 1.00 80.19 91 ASP A C 1
ATOM 716 O O . ASP A 1 91 ? 5.047 -10.842 -8.097 1.00 80.19 91 ASP A O 1
ATOM 720 N N . ALA A 1 92 ? 6.688 -9.609 -7.187 1.00 79.19 92 ALA A N 1
ATOM 721 C CA . ALA A 1 92 ? 6.395 -10.056 -5.840 1.00 79.19 92 ALA A CA 1
ATOM 722 C C . ALA A 1 92 ? 5.025 -9.538 -5.391 1.00 79.19 92 ALA A C 1
ATOM 724 O O . ALA A 1 92 ? 4.609 -8.402 -5.646 1.00 79.19 92 ALA A O 1
ATOM 725 N N . LYS A 1 93 ? 4.303 -10.405 -4.683 1.00 79.94 93 LYS A N 1
ATOM 726 C CA . LYS A 1 93 ? 3.093 -10.010 -3.969 1.00 79.94 93 LYS A CA 1
ATOM 727 C C . LYS A 1 93 ? 3.481 -9.122 -2.801 1.00 79.94 93 LYS A C 1
ATOM 729 O O . LYS A 1 93 ? 4.521 -9.338 -2.172 1.00 79.94 93 LYS A O 1
ATOM 734 N N . VAL A 1 94 ? 2.614 -8.173 -2.470 1.00 75.25 94 VAL A N 1
ATOM 735 C CA . VAL A 1 94 ? 2.750 -7.466 -1.198 1.00 75.25 94 VAL A CA 1
ATOM 736 C C . VAL A 1 94 ? 2.642 -8.530 -0.099 1.00 75.25 94 VAL A C 1
ATOM 738 O O . VAL A 1 94 ? 1.669 -9.283 -0.044 1.00 75.25 94 VAL A O 1
ATOM 741 N N . SER A 1 95 ? 3.696 -8.690 0.703 1.00 78.38 95 SER A N 1
ATOM 742 C CA . SER A 1 95 ? 3.782 -9.774 1.683 1.00 78.38 95 SER A CA 1
ATOM 743 C C . SER A 1 95 ? 3.283 -9.315 3.051 1.00 78.38 95 SER A C 1
ATOM 745 O O . SER A 1 95 ? 3.351 -8.134 3.402 1.00 78.38 95 SER A O 1
ATOM 747 N N . TRP A 1 96 ? 2.792 -10.257 3.857 1.00 81.75 96 TRP A N 1
ATOM 748 C CA . TRP A 1 96 ? 2.513 -10.000 5.272 1.00 81.75 96 TRP A CA 1
ATOM 749 C C . TRP A 1 96 ? 3.771 -9.574 6.033 1.00 81.75 96 TRP A C 1
ATOM 751 O O . TRP A 1 96 ? 3.704 -8.692 6.882 1.00 81.75 96 TRP A O 1
ATOM 761 N N . GLU A 1 97 ? 4.929 -10.138 5.683 1.00 82.50 97 GLU A N 1
ATOM 762 C CA . GLU A 1 97 ? 6.212 -9.772 6.285 1.00 82.50 97 GLU A CA 1
ATOM 763 C C . GLU A 1 97 ? 6.543 -8.287 6.074 1.00 82.50 97 GLU A C 1
ATOM 765 O O . GLU A 1 97 ? 6.989 -7.616 7.002 1.00 82.50 97 GLU A O 1
ATOM 770 N N . PHE A 1 98 ? 6.271 -7.751 4.880 1.00 80.06 98 PHE A N 1
ATOM 771 C CA . PHE A 1 98 ? 6.463 -6.332 4.590 1.00 80.06 98 PHE A CA 1
ATOM 772 C C . PHE A 1 98 ? 5.570 -5.449 5.470 1.00 80.06 98 PHE A C 1
ATOM 774 O O . PHE A 1 98 ? 6.067 -4.510 6.090 1.00 80.06 98 PHE A O 1
ATOM 781 N N . ILE A 1 99 ? 4.278 -5.778 5.587 1.00 81.12 99 ILE A N 1
ATOM 782 C CA . ILE A 1 99 ? 3.346 -5.046 6.461 1.00 81.12 99 ILE A CA 1
ATOM 783 C C . ILE A 1 99 ? 3.818 -5.108 7.915 1.00 81.12 99 ILE A C 1
ATOM 785 O O . ILE A 1 99 ? 3.916 -4.070 8.564 1.00 81.12 99 ILE A O 1
ATOM 789 N N . HIS A 1 100 ? 4.173 -6.290 8.418 1.00 83.38 100 HIS A N 1
ATOM 790 C CA . HIS A 1 100 ? 4.637 -6.442 9.795 1.00 83.38 100 HIS A CA 1
ATOM 791 C C . HIS A 1 100 ? 5.932 -5.683 10.072 1.00 83.38 100 HIS A C 1
ATOM 793 O O . HIS A 1 100 ? 6.068 -5.096 11.143 1.00 83.38 100 HIS A O 1
ATOM 799 N N . ARG A 1 101 ? 6.863 -5.632 9.115 1.00 81.81 101 ARG A N 1
ATOM 800 C CA . ARG A 1 101 ? 8.075 -4.816 9.244 1.00 81.81 101 ARG A CA 1
ATOM 801 C C . ARG A 1 101 ? 7.726 -3.331 9.369 1.00 81.81 101 ARG A C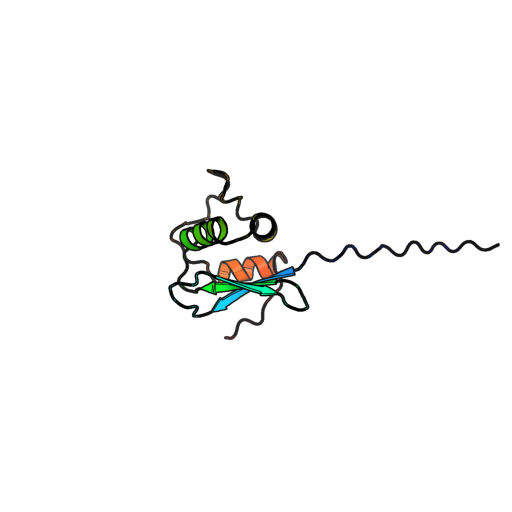 1
ATOM 803 O O . ARG A 1 101 ? 8.242 -2.659 10.252 1.00 81.81 101 ARG A O 1
ATOM 810 N N . LEU A 1 102 ? 6.790 -2.832 8.558 1.00 81.12 102 LEU A N 1
ATOM 811 C CA . LEU A 1 102 ? 6.312 -1.448 8.661 1.00 81.12 102 LEU A CA 1
ATOM 812 C C . LEU A 1 102 ? 5.599 -1.157 9.994 1.00 81.12 102 LEU A C 1
ATOM 814 O O . LEU A 1 102 ? 5.712 -0.046 10.515 1.00 81.12 102 LEU A O 1
ATOM 818 N N . GLU A 1 103 ? 4.856 -2.124 10.538 1.00 85.56 103 GLU A N 1
ATOM 819 C CA . GLU A 1 103 ? 4.223 -2.016 11.860 1.00 85.56 103 GLU A CA 1
ATOM 820 C C . GLU A 1 103 ? 5.269 -1.965 12.979 1.00 85.56 103 GLU A C 1
ATOM 822 O O . GLU A 1 103 ? 5.169 -1.127 13.875 1.00 85.56 103 GLU A O 1
ATOM 827 N N . GLN A 1 104 ? 6.285 -2.832 12.915 1.00 84.69 104 GLN A N 1
ATOM 828 C CA . GLN A 1 104 ? 7.394 -2.881 13.874 1.00 84.69 104 GLN A CA 1
ATOM 829 C C . GLN A 1 104 ? 8.230 -1.599 13.847 1.00 84.69 104 GLN A C 1
ATOM 831 O O . GLN A 1 104 ? 8.571 -1.068 14.904 1.00 84.69 104 GLN A O 1
ATOM 836 N N . ASP A 1 105 ? 8.479 -1.059 12.655 1.00 81.81 105 ASP A N 1
ATOM 837 C CA . ASP A 1 105 ? 9.183 0.210 12.456 1.00 81.81 105 ASP A CA 1
ATOM 838 C C . ASP A 1 105 ? 8.333 1.432 12.864 1.00 81.81 105 ASP A C 1
ATOM 840 O O . ASP A 1 105 ? 8.801 2.571 12.806 1.00 81.81 105 ASP A O 1
ATOM 844 N N . GLY A 1 106 ? 7.066 1.231 13.250 1.00 79.94 106 GLY A N 1
ATOM 845 C CA . GLY A 1 106 ? 6.141 2.298 13.634 1.00 79.94 106 GLY A CA 1
ATOM 846 C C . GLY A 1 106 ? 5.740 3.221 12.480 1.00 79.94 106 GLY A C 1
ATOM 847 O O . GLY A 1 106 ? 5.186 4.298 12.720 1.00 79.94 106 GLY A O 1
ATOM 848 N N . ARG A 1 107 ? 6.012 2.810 11.235 1.00 78.75 107 ARG A N 1
ATOM 849 C CA . ARG A 1 107 ? 5.665 3.547 10.012 1.00 78.75 107 ARG A CA 1
ATOM 850 C C . ARG A 1 107 ? 4.165 3.520 9.761 1.00 78.75 107 ARG A C 1
ATOM 852 O O . ARG A 1 107 ? 3.580 4.539 9.410 1.00 78.75 107 ARG A O 1
ATOM 859 N N . ILE A 1 108 ? 3.535 2.373 10.000 1.00 83.88 108 ILE A N 1
ATOM 860 C CA . ILE A 1 108 ? 2.079 2.214 9.956 1.00 83.88 108 ILE A CA 1
ATOM 861 C C . ILE A 1 108 ? 1.547 1.797 11.326 1.00 83.88 108 ILE A C 1
ATOM 863 O O . ILE A 1 108 ? 2.256 1.227 12.153 1.00 83.88 108 ILE A O 1
ATOM 867 N N . MET A 1 109 ? 0.278 2.093 11.583 1.00 84.88 109 MET A N 1
ATOM 868 C CA . MET A 1 109 ? -0.419 1.583 12.751 1.00 84.88 109 MET A CA 1
ATOM 869 C C . MET A 1 109 ? -0.762 0.109 12.569 1.00 84.88 109 MET A C 1
ATOM 871 O O . MET A 1 109 ? -1.327 -0.239 11.524 1.00 84.88 109 MET A O 1
ATOM 875 N N . PRO A 1 110 ? -0.544 -0.715 13.610 1.00 82.38 110 PRO A N 1
ATOM 876 C CA . PRO A 1 110 ? -0.957 -2.100 13.573 1.00 82.38 110 PRO A CA 1
ATOM 877 C C . PRO A 1 110 ? -2.469 -2.198 13.405 1.00 82.38 110 PRO A C 1
ATOM 879 O O . PRO A 1 110 ? -3.232 -1.473 14.057 1.00 82.38 110 PRO A O 1
ATOM 882 N N . TRP A 1 111 ? -2.895 -3.096 12.527 1.00 79.94 111 TRP A N 1
ATOM 883 C CA . TRP A 1 111 ? -4.303 -3.431 12.345 1.00 79.94 111 TRP A CA 1
ATOM 884 C C . TRP A 1 111 ? -4.584 -4.810 12.953 1.00 79.94 111 TRP A C 1
ATOM 886 O O . TRP A 1 111 ? -3.712 -5.675 12.910 1.00 79.94 111 TRP A O 1
ATOM 896 N N . PRO A 1 112 ? -5.770 -5.060 13.543 1.00 74.75 112 PRO A N 1
ATOM 897 C CA . PRO A 1 112 ? -6.173 -6.409 13.914 1.00 74.75 112 PRO A CA 1
ATOM 898 C C . PRO A 1 112 ? -6.388 -7.237 12.643 1.00 74.75 112 PRO A C 1
ATOM 900 O O . PRO A 1 112 ? -7.501 -7.338 12.120 1.00 74.75 112 PRO A O 1
ATOM 903 N N . HIS A 1 113 ? -5.301 -7.805 12.130 1.00 68.69 113 HIS A N 1
ATOM 904 C CA . HIS A 1 113 ? -5.328 -8.791 11.061 1.00 68.69 113 HIS A CA 1
ATOM 905 C C . HIS A 1 113 ? -6.131 -9.977 11.582 1.00 68.69 113 HIS A C 1
ATOM 907 O O . HIS A 1 113 ? -5.786 -10.556 12.614 1.00 68.69 113 HIS A O 1
ATOM 913 N N . ARG A 1 114 ? -7.261 -10.292 10.944 1.00 54.19 114 ARG A N 1
ATOM 914 C CA . ARG A 1 114 ? -7.972 -11.526 11.283 1.00 54.19 114 ARG A CA 1
ATOM 915 C C . ARG A 1 114 ? -7.056 -12.687 10.895 1.00 54.19 114 ARG A C 1
ATOM 917 O O . ARG A 1 114 ? -6.651 -12.757 9.738 1.00 54.19 114 ARG A O 1
ATOM 924 N N . SER A 1 115 ? -6.701 -13.510 11.884 1.00 42.81 115 SER A N 1
ATOM 925 C CA . SER A 1 115 ? -6.054 -14.811 11.689 1.00 42.81 115 SER A CA 1
ATOM 926 C C . SER A 1 115 ? -6.905 -15.738 10.834 1.00 42.81 115 SER A C 1
ATOM 928 O O . SER A 1 115 ? -8.152 -15.634 10.927 1.00 42.81 115 SER A O 1
#

pLDDT: mean 74.56, std 12.43, range [39.47, 88.06]

Sequence (115 aa):
MSTPPHGHPRASPRPPRLSITYSPLPPCVPFLLTRHRYGMLITVRESLTYAQATDACLRWMQPGLVDLLVDTLGVGDPRVPGSFHPWWDPDAKVSWEFIHRLEQDGRIMPWPHRS

Organism: NCBI:txid483545